Protein AF-X1HYK7-F1 (afdb_monomer_lite)

Sequence (118 aa):
RLSYEIYSFGQDIVINPINPIEPKGSFRREEQFKKEFSSRKKRNKKIELDITVSKQRIILKADPVYASSNIIVFADDYEIFTGSLSRSSVIALSLSNKEGRKVLKEYDRDKHIYGIIK

Structure (mmCIF, N/CA/C/O backbone):
data_AF-X1HYK7-F1
#
_entry.id   AF-X1HYK7-F1
#
loop_
_atom_site.group_PDB
_atom_site.id
_atom_site.type_symbol
_atom_site.label_atom_id
_atom_site.label_alt_id
_atom_site.label_comp_id
_atom_site.label_asym_id
_atom_site.label_entity_id
_atom_site.label_seq_id
_atom_site.pdbx_PDB_ins_code
_atom_site.Cartn_x
_atom_site.Cartn_y
_atom_site.Cartn_z
_atom_site.occupancy
_atom_site.B_iso_or_equiv
_atom_site.auth_seq_id
_atom_site.auth_comp_id
_atom_site.auth_asym_id
_atom_site.auth_atom_id
_atom_site.pdbx_PDB_model_num
ATOM 1 N N . ARG A 1 1 ? 32.395 22.540 -16.039 1.00 51.00 1 ARG A N 1
ATOM 2 C CA . ARG A 1 1 ? 32.999 22.018 -14.786 1.00 51.00 1 ARG A CA 1
ATOM 3 C C . ARG A 1 1 ? 31.837 21.574 -13.905 1.00 51.00 1 ARG A C 1
ATOM 5 O O . ARG A 1 1 ? 30.955 22.391 -13.694 1.00 51.00 1 ARG A O 1
ATOM 12 N N . LEU A 1 2 ? 31.754 20.291 -13.544 1.00 55.03 2 LEU A N 1
ATOM 13 C CA . LEU A 1 2 ? 30.680 19.771 -12.686 1.00 55.03 2 LEU A CA 1
ATOM 14 C C . LEU A 1 2 ? 31.011 20.105 -11.230 1.00 55.03 2 LEU A C 1
ATOM 16 O O . LEU A 1 2 ? 32.154 19.916 -10.811 1.00 55.03 2 LEU A O 1
ATOM 20 N N . SER A 1 3 ? 30.028 20.626 -10.505 1.00 60.69 3 SER A N 1
ATOM 21 C CA . SER A 1 3 ? 30.153 21.053 -9.113 1.00 60.69 3 SER A CA 1
ATOM 22 C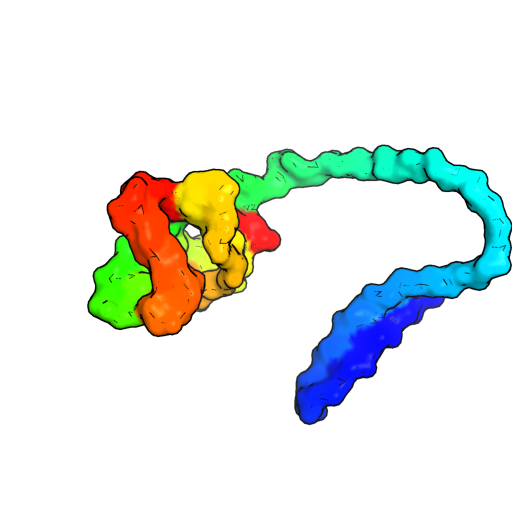 C . SER A 1 3 ? 29.192 20.222 -8.267 1.00 60.69 3 SER A C 1
ATOM 24 O O . SER A 1 3 ? 28.062 19.980 -8.689 1.00 60.69 3 SER A O 1
ATOM 26 N N . TYR A 1 4 ? 29.623 19.797 -7.081 1.00 63.47 4 TYR A N 1
ATOM 27 C CA . TYR A 1 4 ? 28.802 19.008 -6.163 1.00 63.47 4 TYR A CA 1
ATOM 28 C C . TYR A 1 4 ? 28.958 19.538 -4.746 1.00 63.47 4 TYR A C 1
ATOM 30 O O . TYR A 1 4 ? 30.066 19.891 -4.339 1.00 63.47 4 TYR A O 1
ATOM 38 N N . GLU A 1 5 ? 27.856 19.559 -4.007 1.00 65.06 5 GLU A N 1
ATOM 39 C CA . GLU A 1 5 ? 27.879 19.757 -2.565 1.00 65.06 5 GLU A CA 1
ATOM 40 C C . GLU A 1 5 ? 27.766 18.388 -1.892 1.00 65.06 5 GLU A C 1
ATOM 42 O O . GLU A 1 5 ? 26.909 17.574 -2.255 1.00 65.06 5 GLU A O 1
ATOM 47 N N . ILE A 1 6 ? 28.687 18.109 -0.971 1.00 60.16 6 ILE A N 1
ATOM 48 C CA . ILE A 1 6 ? 28.842 16.799 -0.339 1.00 60.16 6 ILE A CA 1
ATOM 49 C C . ILE A 1 6 ? 28.688 16.985 1.165 1.00 60.16 6 ILE A C 1
ATOM 51 O O . ILE A 1 6 ? 29.444 17.738 1.778 1.00 60.16 6 ILE A O 1
ATOM 55 N N . TYR A 1 7 ? 27.738 16.264 1.752 1.00 65.31 7 TYR A N 1
ATOM 56 C CA . TYR A 1 7 ? 27.517 16.232 3.195 1.00 65.31 7 TYR A CA 1
ATOM 57 C C . TYR A 1 7 ? 27.839 14.833 3.728 1.00 65.31 7 TYR A C 1
ATOM 59 O O . TYR A 1 7 ? 27.461 13.830 3.117 1.00 65.31 7 TYR A O 1
ATOM 67 N N . SER A 1 8 ? 28.543 14.774 4.861 1.00 54.25 8 SER A N 1
ATOM 68 C CA . SER A 1 8 ? 28.936 13.528 5.524 1.00 54.25 8 SER A CA 1
ATOM 69 C C . SER A 1 8 ? 28.211 13.385 6.857 1.00 54.25 8 SER A C 1
ATOM 71 O O . SER A 1 8 ? 28.280 14.280 7.703 1.00 54.25 8 SER A O 1
ATOM 73 N N . PHE A 1 9 ? 27.533 12.252 7.042 1.00 59.56 9 PHE A N 1
ATOM 74 C CA . PHE A 1 9 ? 26.811 11.912 8.265 1.00 59.56 9 PHE A CA 1
ATOM 75 C C . PHE A 1 9 ? 27.270 10.533 8.752 1.00 59.56 9 PHE A C 1
ATOM 77 O O . PHE A 1 9 ? 26.665 9.506 8.457 1.00 59.56 9 PHE A O 1
ATOM 84 N N . GLY A 1 10 ? 28.375 10.497 9.499 1.00 72.69 10 GLY A N 1
ATOM 85 C CA . GLY A 1 10 ? 28.951 9.239 9.977 1.00 72.69 10 GLY A CA 1
ATOM 86 C C . GLY A 1 10 ? 29.591 8.434 8.841 1.00 72.69 10 GLY A C 1
ATOM 87 O O . GLY A 1 10 ? 30.595 8.869 8.287 1.00 72.69 10 GLY A O 1
ATOM 88 N N . GLN A 1 11 ? 29.041 7.254 8.525 1.00 61.03 11 GLN A N 1
ATOM 89 C CA . GLN A 1 11 ? 29.521 6.392 7.428 1.00 61.03 11 GLN A CA 1
ATOM 90 C C . GLN A 1 11 ? 28.800 6.639 6.091 1.00 61.03 11 GLN A C 1
ATOM 92 O O . GLN A 1 11 ? 29.218 6.086 5.075 1.00 61.03 11 GLN A O 1
ATOM 97 N N . ASP A 1 12 ? 27.770 7.489 6.071 1.00 35.75 12 ASP A N 1
ATOM 98 C CA . ASP A 1 12 ? 26.959 7.742 4.881 1.00 35.75 12 ASP A CA 1
ATOM 99 C C . ASP A 1 12 ? 27.296 9.093 4.228 1.00 35.75 12 ASP A C 1
ATOM 101 O O . ASP A 1 12 ? 27.482 10.112 4.903 1.00 35.75 12 ASP A O 1
ATOM 105 N N . ILE A 1 13 ? 27.339 9.103 2.890 1.00 52.34 13 ILE A N 1
ATOM 106 C CA . ILE A 1 13 ? 27.609 10.292 2.069 1.00 52.34 13 ILE A CA 1
ATOM 107 C C . ILE A 1 13 ? 26.405 10.576 1.171 1.00 52.34 13 ILE A C 1
ATOM 109 O O . ILE A 1 13 ? 25.951 9.703 0.428 1.00 52.34 13 ILE A O 1
ATOM 113 N N . VAL A 1 14 ? 25.933 11.824 1.190 1.00 56.31 14 VAL A N 1
ATOM 114 C CA . VAL A 1 14 ? 24.881 12.315 0.289 1.00 56.31 14 VAL A CA 1
ATOM 115 C C . VAL A 1 14 ? 25.470 13.365 -0.649 1.00 56.31 14 VAL A C 1
ATOM 117 O O . VAL A 1 14 ? 26.118 14.312 -0.203 1.00 56.31 14 VAL A O 1
ATOM 120 N N . ILE A 1 15 ? 25.235 13.195 -1.954 1.00 59.56 15 ILE A N 1
ATOM 121 C CA . ILE A 1 15 ? 25.736 14.084 -3.009 1.00 59.56 15 ILE A CA 1
ATOM 122 C C . ILE A 1 15 ? 24.548 14.727 -3.719 1.00 59.56 15 ILE A C 1
ATOM 124 O O . ILE A 1 15 ? 23.712 14.023 -4.289 1.00 59.56 15 ILE A O 1
ATOM 128 N N . ASN A 1 16 ? 24.500 16.058 -3.721 1.00 49.59 16 ASN A N 1
ATOM 129 C CA . ASN A 1 16 ? 23.503 16.817 -4.470 1.00 49.59 16 ASN A CA 1
ATOM 130 C C . ASN A 1 16 ? 24.178 17.548 -5.646 1.00 49.59 16 ASN A C 1
ATOM 132 O O . ASN A 1 16 ? 25.161 18.268 -5.428 1.00 49.59 16 ASN A O 1
ATOM 136 N N . PRO A 1 17 ? 23.709 17.379 -6.896 1.00 53.38 17 PRO A N 1
ATOM 137 C CA . PRO A 1 17 ? 24.210 18.169 -8.013 1.00 53.38 17 PRO A CA 1
ATOM 138 C C . PRO A 1 17 ? 23.815 19.638 -7.838 1.00 53.38 17 PRO A C 1
ATOM 140 O O . PRO A 1 17 ? 22.636 19.974 -7.748 1.00 53.38 17 PRO A O 1
ATOM 143 N N . ILE A 1 18 ? 24.808 20.523 -7.837 1.00 52.41 18 ILE A N 1
ATOM 144 C CA . ILE A 1 18 ? 24.590 21.969 -7.862 1.00 52.41 18 ILE A CA 1
ATOM 145 C C . ILE A 1 18 ? 24.851 22.473 -9.278 1.00 52.41 18 ILE A C 1
ATOM 147 O O . ILE A 1 18 ? 25.892 22.190 -9.877 1.00 52.41 18 ILE A O 1
ATOM 151 N N . ASN A 1 19 ? 23.883 23.210 -9.828 1.00 54.84 19 ASN A N 1
ATOM 152 C CA . ASN A 1 19 ? 24.042 23.858 -11.126 1.00 54.84 19 ASN A CA 1
ATOM 153 C C . ASN A 1 19 ? 25.301 24.739 -11.088 1.00 54.84 19 ASN A C 1
ATOM 155 O O . ASN A 1 19 ? 25.490 25.477 -10.116 1.00 54.84 19 ASN A O 1
ATOM 159 N N . PRO A 1 20 ? 26.181 24.664 -12.101 1.00 52.88 20 PRO A N 1
ATOM 160 C CA . PRO A 1 20 ? 27.381 25.480 -12.116 1.00 52.88 20 PRO A CA 1
ATOM 161 C C . PRO A 1 20 ? 26.981 26.957 -12.086 1.00 52.88 20 PRO A C 1
ATOM 163 O O . PRO A 1 20 ? 26.201 27.418 -12.915 1.00 52.88 20 PRO A O 1
ATOM 166 N N . ILE A 1 21 ? 27.502 27.689 -11.102 1.00 54.12 21 ILE A N 1
ATOM 167 C CA . ILE A 1 21 ? 27.317 29.134 -10.999 1.00 54.12 21 ILE A CA 1
ATOM 168 C C . ILE A 1 21 ? 28.159 29.757 -12.114 1.00 54.12 21 ILE A C 1
ATOM 170 O O . ILE A 1 21 ? 29.386 29.817 -12.014 1.00 54.12 21 ILE A O 1
ATOM 174 N N . GLU A 1 22 ? 27.513 30.165 -13.203 1.00 51.00 22 GLU A N 1
ATOM 175 C CA . GLU A 1 22 ? 28.166 30.948 -14.248 1.00 51.00 22 GLU A CA 1
ATOM 176 C C . GLU A 1 22 ? 28.570 32.328 -13.693 1.00 51.00 22 GLU A C 1
ATOM 178 O O . GLU A 1 22 ? 27.835 32.922 -12.893 1.00 51.00 22 GLU A O 1
ATOM 183 N N . PRO A 1 23 ? 29.750 32.855 -14.068 1.00 44.84 23 PRO A N 1
ATOM 184 C CA . PRO A 1 23 ? 30.173 34.178 -13.638 1.00 44.84 23 PRO A CA 1
ATOM 185 C C . PRO A 1 23 ? 29.216 35.239 -14.194 1.00 44.84 23 PRO A C 1
ATOM 187 O O . PRO A 1 23 ? 28.900 35.258 -15.381 1.00 44.84 23 PRO A O 1
ATOM 190 N N . LYS A 1 24 ? 28.756 36.130 -13.307 1.00 49.69 24 LYS A N 1
ATOM 191 C CA . LYS A 1 24 ? 27.840 37.239 -13.600 1.00 49.69 24 LYS A CA 1
ATOM 192 C C . LYS A 1 24 ? 28.339 38.068 -14.789 1.00 49.69 24 LYS A C 1
ATOM 194 O O . LYS A 1 24 ? 29.249 38.878 -14.640 1.00 49.69 24 LYS A O 1
ATOM 199 N N . GLY A 1 25 ? 27.685 37.910 -15.934 1.00 41.25 25 GLY A N 1
ATOM 200 C CA . GLY A 1 25 ? 27.950 38.677 -17.143 1.00 41.25 25 GLY A CA 1
ATOM 201 C C . GLY A 1 25 ? 26.714 38.728 -18.031 1.00 41.25 25 GLY A C 1
ATOM 202 O O . GLY A 1 25 ? 26.548 37.875 -18.882 1.00 41.25 25 GLY A O 1
ATOM 203 N N . SER A 1 26 ? 25.868 39.724 -17.752 1.00 45.97 26 SER A N 1
ATOM 204 C CA . SER A 1 26 ? 24.965 40.449 -18.661 1.00 45.97 26 SER A CA 1
ATOM 205 C C . SER A 1 26 ? 23.975 39.711 -19.598 1.00 45.97 26 SER A C 1
ATOM 207 O O . SER A 1 26 ? 24.263 38.747 -20.288 1.00 45.97 26 SER A O 1
ATOM 209 N N . PHE A 1 27 ? 22.799 40.347 -19.696 1.00 37.91 27 PHE A N 1
ATOM 210 C CA . PHE A 1 27 ? 21.721 40.204 -20.684 1.00 37.91 27 PHE A CA 1
ATOM 211 C C . PHE A 1 27 ? 20.597 39.192 -20.418 1.00 37.91 27 PHE A C 1
ATOM 213 O O . PHE A 1 27 ? 20.690 37.987 -20.616 1.00 37.91 27 PHE A O 1
ATOM 220 N N . ARG A 1 28 ? 19.446 39.782 -20.071 1.00 48.84 28 ARG A N 1
ATOM 221 C CA . ARG A 1 28 ? 18.105 39.237 -20.275 1.00 48.84 28 ARG A CA 1
ATOM 222 C C . ARG A 1 28 ? 17.957 38.689 -21.697 1.00 48.84 28 ARG A C 1
ATOM 224 O O . ARG A 1 28 ? 18.057 39.454 -22.657 1.00 48.84 28 ARG A O 1
ATOM 231 N N . ARG A 1 29 ? 17.544 37.429 -21.806 1.00 39.44 29 ARG A N 1
ATOM 232 C CA . ARG A 1 29 ? 16.557 37.015 -22.803 1.00 39.44 29 ARG A CA 1
ATOM 233 C C . ARG A 1 29 ? 15.803 35.802 -22.273 1.00 39.44 29 ARG A C 1
ATOM 235 O O . ARG A 1 29 ? 16.383 34.750 -22.035 1.00 39.44 29 ARG A O 1
ATOM 242 N N . GLU A 1 30 ? 14.509 35.987 -22.048 1.00 49.22 30 GLU A N 1
ATOM 243 C CA . GLU A 1 30 ? 13.543 34.910 -21.858 1.00 49.22 30 GLU A CA 1
ATOM 244 C C . GLU A 1 30 ? 13.430 34.127 -23.173 1.00 49.22 30 GLU A C 1
ATOM 246 O O . GLU A 1 30 ? 12.498 34.300 -23.952 1.00 49.22 30 GLU A O 1
ATOM 251 N N . GLU A 1 31 ? 14.410 33.276 -23.460 1.00 39.97 31 GLU A N 1
ATOM 252 C CA . GLU A 1 31 ? 14.288 32.273 -24.511 1.00 39.97 31 GLU A CA 1
ATOM 253 C C . GLU A 1 31 ? 13.738 30.993 -23.888 1.00 39.97 31 GLU A C 1
ATOM 255 O O . GLU A 1 31 ? 14.439 30.133 -23.364 1.00 39.97 31 GLU A O 1
ATOM 260 N N . GLN A 1 32 ? 12.406 30.955 -23.893 1.00 44.25 32 GLN A N 1
ATOM 261 C CA . GLN A 1 32 ? 11.562 29.791 -24.132 1.00 44.25 32 GLN A CA 1
ATOM 262 C C . GLN A 1 32 ? 12.348 28.492 -24.389 1.00 44.25 32 GLN A C 1
ATOM 264 O O . GLN A 1 32 ? 12.542 28.083 -25.533 1.00 44.25 32 GLN A O 1
ATOM 269 N N . PHE A 1 33 ? 12.702 27.762 -23.329 1.00 44.81 33 PHE A N 1
ATOM 270 C CA . PHE A 1 33 ? 13.034 26.345 -23.452 1.00 44.81 33 PHE A CA 1
ATOM 271 C C . PHE A 1 33 ? 11.742 25.550 -23.684 1.00 44.81 33 PHE A C 1
ATOM 273 O O . PHE A 1 33 ? 11.284 24.772 -22.849 1.00 44.81 33 PHE A O 1
ATOM 280 N N . LYS A 1 34 ? 11.174 25.701 -24.886 1.00 45.16 34 LYS A N 1
ATOM 281 C CA . LYS A 1 34 ? 10.458 24.619 -25.563 1.00 45.16 34 LYS A CA 1
ATOM 282 C C . LYS A 1 34 ? 11.499 23.565 -25.955 1.00 45.16 34 LYS A C 1
ATOM 284 O O . LYS A 1 34 ? 11.834 23.410 -27.122 1.00 45.16 34 LYS A O 1
ATOM 289 N N . LYS A 1 35 ? 12.035 22.840 -24.971 1.00 41.91 35 LYS A N 1
ATOM 290 C CA . LYS A 1 35 ? 12.575 21.507 -25.235 1.00 41.91 35 LYS A CA 1
ATOM 291 C C . LYS A 1 35 ? 11.439 20.532 -25.012 1.00 41.91 35 LYS A C 1
ATOM 293 O O . LYS A 1 35 ? 11.035 20.240 -23.891 1.00 41.91 35 LYS A O 1
ATOM 298 N N . GLU A 1 36 ? 10.869 20.167 -26.148 1.00 40.03 36 GLU A N 1
ATOM 299 C CA . GLU A 1 36 ? 9.899 19.115 -26.372 1.00 40.03 36 GLU A CA 1
ATOM 300 C C . GLU A 1 36 ? 10.026 17.997 -25.334 1.00 40.03 36 GLU A C 1
ATOM 302 O O . GLU A 1 36 ? 11.004 17.255 -25.289 1.00 40.03 36 GLU A O 1
ATOM 307 N N . PHE A 1 37 ? 8.987 17.853 -24.511 1.00 43.88 37 PHE A N 1
ATOM 308 C CA . PHE A 1 37 ? 8.732 16.654 -23.719 1.00 43.88 37 PHE A CA 1
ATOM 309 C C . PHE A 1 37 ? 8.328 15.496 -24.651 1.00 43.88 37 PHE A C 1
ATOM 311 O O . PHE A 1 37 ? 7.262 14.897 -24.502 1.00 43.88 37 PHE A O 1
ATOM 318 N N . SER A 1 38 ? 9.165 15.157 -25.629 1.00 45.34 38 SER A N 1
ATOM 319 C CA . SER A 1 38 ? 9.001 14.002 -26.511 1.00 45.34 38 SER A CA 1
ATOM 320 C C . SER A 1 38 ? 9.547 12.727 -25.854 1.00 45.34 38 SER A C 1
ATOM 322 O O . SER A 1 38 ? 10.298 11.955 -26.435 1.00 45.34 38 SER A O 1
ATOM 324 N N . SER A 1 39 ? 9.117 12.464 -24.616 1.00 45.66 39 SER A N 1
ATOM 325 C CA . SER A 1 39 ? 9.200 11.129 -24.001 1.00 45.66 39 SER A CA 1
ATOM 326 C C . SER A 1 39 ? 7.971 10.745 -23.160 1.00 45.66 39 SER A C 1
ATOM 328 O O . SER A 1 39 ? 7.867 9.605 -22.708 1.00 45.66 39 SER A O 1
ATOM 330 N N . ARG A 1 40 ? 6.962 11.625 -23.034 1.00 46.41 40 ARG A N 1
ATOM 331 C CA . ARG A 1 40 ? 5.720 11.424 -22.247 1.00 46.41 40 ARG A CA 1
ATOM 332 C C . ARG A 1 40 ? 4.726 10.394 -22.817 1.00 46.41 40 ARG A C 1
ATOM 334 O O . ARG A 1 40 ? 3.533 10.473 -22.547 1.00 46.41 40 ARG A O 1
ATOM 341 N N . LYS A 1 41 ? 5.174 9.421 -23.612 1.00 44.94 41 LYS A N 1
ATOM 342 C CA . LYS A 1 41 ? 4.288 8.397 -24.203 1.00 44.94 41 LYS A CA 1
ATOM 343 C C . LYS A 1 41 ? 4.525 6.970 -23.717 1.00 44.94 41 LYS A C 1
ATOM 345 O O . LYS A 1 41 ? 3.836 6.059 -24.159 1.00 44.94 41 LYS A O 1
ATOM 350 N N . LYS A 1 42 ? 5.430 6.762 -22.761 1.00 52.50 42 LYS A N 1
ATOM 351 C CA . LYS A 1 42 ? 5.562 5.489 -22.043 1.00 52.50 42 LYS A CA 1
ATOM 352 C C . LYS A 1 42 ? 5.737 5.797 -20.561 1.00 52.50 42 LYS A C 1
ATOM 354 O O . LYS A 1 42 ? 6.782 6.344 -20.244 1.00 52.50 42 LYS A O 1
ATOM 359 N N . ARG A 1 43 ? 4.763 5.445 -19.699 1.00 53.94 43 ARG A N 1
ATOM 360 C CA . ARG A 1 43 ? 4.945 4.990 -18.286 1.00 53.94 43 ARG A CA 1
ATOM 361 C C . ARG A 1 43 ? 3.800 5.265 -17.295 1.00 53.94 43 ARG A C 1
ATOM 363 O O . ARG A 1 43 ? 3.939 4.869 -16.150 1.00 53.94 43 ARG A O 1
ATOM 370 N N . ASN A 1 44 ? 2.631 5.770 -17.687 1.00 63.94 44 ASN A N 1
ATOM 371 C CA . ASN A 1 44 ? 1.478 5.791 -16.762 1.00 63.94 44 ASN A CA 1
ATOM 372 C C . ASN A 1 44 ? 0.756 4.433 -16.720 1.00 63.94 44 ASN A C 1
ATOM 374 O O . ASN A 1 44 ? -0.463 4.364 -16.872 1.00 63.94 44 ASN A O 1
ATOM 378 N N . LYS A 1 45 ? 1.502 3.328 -16.585 1.00 84.00 45 LYS A N 1
ATOM 379 C CA . LYS A 1 45 ? 0.872 2.027 -16.355 1.00 84.00 45 LYS A CA 1
ATOM 380 C C . LYS A 1 45 ? 0.426 2.006 -14.897 1.00 84.00 45 LYS A C 1
ATOM 382 O O . LYS A 1 45 ? 1.273 1.997 -14.006 1.00 84.00 45 LYS A O 1
ATOM 387 N N . LY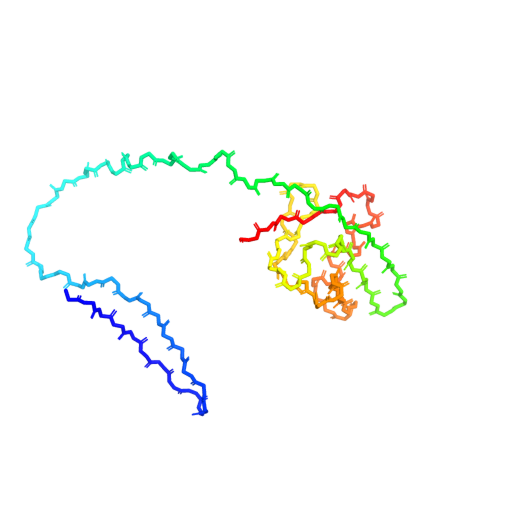S A 1 46 ? -0.890 2.042 -14.681 1.00 93.62 46 LYS A N 1
ATOM 388 C CA . LYS A 1 46 ? -1.475 1.850 -13.355 1.00 93.62 46 LYS A CA 1
ATOM 389 C C . LYS A 1 46 ? -1.159 0.429 -12.888 1.00 93.62 46 LYS A C 1
ATOM 391 O O . LYS A 1 46 ? -1.316 -0.528 -13.646 1.00 93.62 46 LYS A O 1
ATOM 396 N N . ILE A 1 47 ? -0.654 0.328 -11.670 1.00 94.25 47 ILE A N 1
ATOM 397 C CA . ILE A 1 47 ? -0.403 -0.918 -10.961 1.00 94.25 47 ILE A CA 1
ATOM 398 C C . ILE A 1 47 ? -1.594 -1.121 -10.039 1.00 94.25 47 ILE A C 1
ATOM 400 O O . ILE A 1 47 ? -1.809 -0.312 -9.136 1.00 94.25 47 ILE A O 1
ATOM 404 N N . GLU A 1 48 ? -2.366 -2.175 -10.268 1.00 95.69 48 GLU A N 1
ATOM 405 C CA . GLU A 1 48 ? -3.409 -2.573 -9.327 1.00 95.69 48 GLU A CA 1
ATOM 406 C C . GLU A 1 48 ? -2.767 -3.024 -8.013 1.00 95.69 48 GLU A C 1
ATOM 408 O O . GLU A 1 48 ? -1.734 -3.703 -8.009 1.00 95.69 48 GLU A O 1
ATOM 413 N N . LEU A 1 49 ? -3.351 -2.578 -6.902 1.00 95.69 49 LEU A N 1
ATOM 414 C CA . LEU A 1 49 ? -2.885 -2.896 -5.562 1.00 95.69 49 LEU A CA 1
ATOM 415 C C . LEU A 1 49 ? -3.983 -3.651 -4.821 1.00 95.69 49 LEU A C 1
ATOM 417 O O . LEU A 1 49 ? -5.046 -3.099 -4.550 1.00 95.69 49 LEU A O 1
ATOM 421 N N . ASP A 1 50 ? -3.687 -4.883 -4.429 1.00 96.25 50 ASP A N 1
ATOM 422 C CA . ASP A 1 50 ? -4.531 -5.649 -3.525 1.00 96.25 50 ASP A CA 1
ATOM 423 C C . ASP A 1 50 ? -4.343 -5.125 -2.103 1.00 96.25 50 ASP A C 1
ATOM 425 O O . ASP A 1 50 ? -3.221 -5.059 -1.584 1.00 96.25 50 ASP A O 1
ATOM 429 N N . ILE A 1 51 ? -5.449 -4.765 -1.456 1.00 96.19 51 ILE A N 1
ATOM 430 C CA . ILE A 1 51 ? -5.434 -4.163 -0.123 1.00 96.19 51 ILE A CA 1
ATOM 431 C C . ILE A 1 51 ? -5.950 -5.161 0.896 1.00 96.19 51 ILE A C 1
ATOM 433 O O . ILE A 1 51 ? -7.062 -5.668 0.798 1.00 96.19 51 ILE A O 1
ATOM 437 N N . THR A 1 52 ? -5.141 -5.419 1.917 1.00 95.75 52 THR A N 1
ATOM 438 C CA . THR A 1 52 ? -5.553 -6.191 3.089 1.00 95.75 52 THR A CA 1
ATOM 439 C C . THR A 1 52 ? -5.464 -5.318 4.329 1.00 95.75 52 THR A C 1
ATOM 441 O O . THR A 1 52 ? -4.386 -4.845 4.700 1.00 95.75 52 THR A O 1
ATOM 444 N N . VAL A 1 53 ? -6.600 -5.129 4.996 1.00 94.75 53 VAL A N 1
ATOM 445 C CA . VAL A 1 53 ? -6.684 -4.381 6.252 1.00 94.75 53 VAL A CA 1
ATOM 446 C C . VAL A 1 53 ? -6.604 -5.351 7.430 1.00 94.75 53 VAL A C 1
ATOM 448 O O . VAL A 1 53 ? -7.276 -6.376 7.478 1.00 94.75 53 VAL A O 1
ATOM 451 N N . SER A 1 54 ? -5.753 -5.036 8.399 1.00 92.19 54 SER A N 1
ATOM 452 C CA . SER A 1 54 ? -5.637 -5.729 9.684 1.00 92.19 54 SER A CA 1
ATOM 453 C C . SER A 1 54 ? -5.801 -4.726 10.826 1.00 92.19 54 SER A C 1
ATOM 455 O O . SER A 1 54 ? -5.626 -3.527 10.629 1.00 92.19 54 SER A O 1
ATOM 457 N N . LYS A 1 55 ? -6.035 -5.207 12.057 1.00 91.69 55 LYS A N 1
ATOM 458 C CA . LYS A 1 55 ? -6.268 -4.346 13.239 1.00 91.69 55 LYS A CA 1
ATOM 459 C C . LYS A 1 55 ? -5.239 -3.224 13.444 1.00 91.69 55 LYS A C 1
ATOM 461 O O . LYS A 1 55 ? -5.590 -2.181 13.976 1.00 91.69 55 LYS A O 1
ATOM 466 N N . GLN A 1 56 ? -3.973 -3.444 13.082 1.00 94.94 56 GLN A N 1
ATOM 467 C CA . GLN A 1 56 ? -2.877 -2.498 13.343 1.00 94.94 56 GLN A CA 1
ATOM 468 C C . GLN A 1 56 ? -2.183 -1.984 12.076 1.00 94.94 56 GLN A C 1
ATOM 470 O O . GLN A 1 56 ? -1.346 -1.087 12.164 1.00 94.94 56 GLN A O 1
ATOM 475 N N . ARG A 1 57 ? -2.480 -2.548 10.900 1.00 94.81 57 ARG A N 1
ATOM 476 C CA . ARG A 1 57 ? -1.742 -2.252 9.665 1.00 94.81 57 ARG A CA 1
ATOM 477 C C . ARG A 1 57 ? -2.578 -2.478 8.415 1.00 94.81 57 ARG A C 1
ATOM 479 O O . ARG A 1 57 ? -3.489 -3.300 8.425 1.00 94.81 57 ARG A O 1
ATOM 486 N N . ILE A 1 58 ? -2.186 -1.812 7.338 1.00 95.50 58 ILE A N 1
ATOM 487 C CA . ILE A 1 58 ? -2.651 -2.065 5.975 1.00 95.50 58 ILE A CA 1
ATOM 488 C C . ILE A 1 58 ? -1.502 -2.639 5.165 1.00 95.50 58 ILE A C 1
ATOM 490 O O . ILE A 1 58 ? -0.355 -2.210 5.301 1.00 95.50 58 ILE A O 1
ATOM 494 N N . ILE A 1 59 ? -1.820 -3.611 4.325 1.00 97.12 59 ILE A N 1
ATOM 495 C CA . ILE A 1 59 ? -0.891 -4.245 3.404 1.00 97.12 59 ILE A CA 1
ATOM 496 C C . ILE A 1 59 ? -1.369 -3.928 1.991 1.00 97.12 59 ILE A C 1
ATOM 498 O O . ILE A 1 59 ? -2.499 -4.255 1.642 1.00 97.12 59 ILE A O 1
ATOM 502 N N . LEU A 1 60 ? -0.505 -3.286 1.212 1.00 96.75 60 LEU A N 1
ATOM 503 C CA . LEU A 1 60 ? -0.678 -3.043 -0.215 1.00 96.75 60 LEU A CA 1
ATOM 504 C C . LEU A 1 60 ? 0.209 -4.039 -0.956 1.00 96.75 60 LEU A C 1
ATOM 506 O O . LEU A 1 60 ? 1.428 -4.050 -0.746 1.00 96.75 60 LEU A O 1
ATOM 510 N N . LYS A 1 61 ? -0.383 -4.874 -1.802 1.00 97.56 61 LYS A N 1
ATOM 511 C CA . LYS A 1 61 ? 0.336 -5.884 -2.575 1.00 97.56 61 LYS A CA 1
ATOM 512 C C . LYS A 1 61 ? 0.167 -5.618 -4.064 1.00 97.56 61 LYS A C 1
ATOM 514 O O . LYS A 1 61 ? -0.943 -5.429 -4.534 1.00 97.56 61 LYS A O 1
ATOM 519 N N . ALA A 1 62 ? 1.276 -5.610 -4.787 1.00 97.12 62 ALA A N 1
ATOM 520 C CA . ALA A 1 62 ? 1.302 -5.499 -6.239 1.00 97.12 62 ALA A CA 1
ATOM 521 C C . ALA A 1 62 ? 1.673 -6.843 -6.879 1.00 97.12 62 ALA A C 1
ATOM 523 O O . ALA A 1 62 ? 2.130 -7.772 -6.204 1.00 97.12 62 ALA A O 1
ATOM 524 N N . ASP A 1 63 ? 1.554 -6.911 -8.203 1.00 96.25 63 ASP A N 1
ATOM 525 C CA . ASP A 1 63 ? 2.099 -8.017 -8.986 1.00 96.25 63 ASP A CA 1
ATOM 526 C C . ASP A 1 63 ? 3.621 -8.193 -8.721 1.00 96.25 63 ASP A C 1
ATOM 528 O O . ASP A 1 63 ? 4.358 -7.197 -8.619 1.00 96.25 63 ASP A O 1
ATOM 532 N N . PRO A 1 64 ? 4.127 -9.437 -8.595 1.00 96.38 64 PRO A N 1
ATOM 533 C CA . PRO A 1 64 ? 5.554 -9.741 -8.447 1.00 96.38 64 PRO A CA 1
ATOM 534 C C . PRO A 1 64 ? 6.480 -9.068 -9.470 1.00 96.38 64 PRO A C 1
ATOM 536 O O . PRO A 1 64 ? 7.628 -8.770 -9.143 1.00 96.38 64 PRO A O 1
ATOM 539 N N . VAL A 1 65 ? 5.997 -8.769 -10.680 1.00 95.69 65 VAL A N 1
ATOM 540 C CA . VAL A 1 65 ? 6.759 -8.065 -11.730 1.00 95.69 65 VAL A CA 1
ATOM 541 C C . VAL A 1 65 ? 7.229 -6.674 -11.279 1.00 95.69 65 VAL A C 1
ATOM 543 O O . VAL A 1 65 ? 8.216 -6.161 -11.803 1.00 95.69 65 VAL A O 1
ATOM 546 N N . TYR A 1 66 ? 6.571 -6.071 -10.284 1.00 94.56 66 TYR A N 1
ATOM 547 C CA . TYR A 1 66 ? 6.933 -4.763 -9.727 1.00 94.56 66 TYR A CA 1
ATOM 548 C C . TYR A 1 66 ? 7.740 -4.846 -8.421 1.00 94.56 66 TYR A C 1
ATOM 550 O O . TYR A 1 66 ? 7.903 -3.835 -7.732 1.00 94.56 66 TYR A O 1
ATOM 558 N N . ALA A 1 67 ? 8.256 -6.022 -8.054 1.00 94.44 67 ALA A N 1
ATOM 559 C CA . ALA A 1 67 ? 9.070 -6.188 -6.853 1.00 94.44 67 ALA A CA 1
ATOM 560 C C . ALA A 1 67 ? 10.242 -5.195 -6.822 1.00 94.44 67 ALA A C 1
ATOM 562 O O . ALA A 1 67 ? 10.800 -4.829 -7.859 1.00 94.44 67 ALA A O 1
ATOM 563 N N . SER A 1 68 ? 10.612 -4.741 -5.621 1.00 94.25 68 SER A N 1
ATOM 564 C CA . SER A 1 68 ? 11.724 -3.798 -5.412 1.00 94.25 68 SER A CA 1
ATOM 565 C C . SER A 1 68 ? 11.615 -2.462 -6.167 1.00 94.25 68 SER A C 1
ATOM 567 O O . SER A 1 68 ? 12.598 -1.729 -6.259 1.00 94.25 68 SER A O 1
ATOM 569 N N . SER A 1 69 ? 10.436 -2.118 -6.690 1.00 93.25 69 SER A N 1
ATOM 570 C CA . SER A 1 69 ? 10.220 -0.878 -7.438 1.00 93.25 69 SER A CA 1
ATOM 571 C C . SER A 1 69 ? 9.716 0.251 -6.542 1.00 93.25 69 SER A C 1
ATOM 573 O O . SER A 1 69 ? 8.942 0.036 -5.608 1.00 93.25 69 SER A O 1
ATOM 575 N N . ASN A 1 70 ? 10.117 1.481 -6.862 1.00 95.81 70 ASN A N 1
ATOM 576 C CA . ASN A 1 70 ? 9.542 2.677 -6.255 1.00 95.81 70 ASN A CA 1
ATOM 577 C C . ASN A 1 70 ? 8.232 3.026 -6.957 1.00 95.81 70 ASN A C 1
ATOM 579 O O . ASN A 1 70 ? 8.193 3.127 -8.185 1.00 95.81 70 ASN A O 1
ATOM 583 N N . ILE A 1 71 ? 7.180 3.234 -6.172 1.00 94.69 71 ILE A N 1
ATOM 584 C CA . ILE A 1 71 ? 5.857 3.590 -6.668 1.00 94.69 71 ILE A CA 1
ATOM 585 C C . ILE A 1 71 ? 5.313 4.823 -5.953 1.00 94.69 71 ILE A C 1
ATOM 587 O O . ILE A 1 71 ? 5.603 5.082 -4.784 1.00 94.69 71 ILE A O 1
ATOM 591 N N . ILE A 1 72 ? 4.479 5.563 -6.662 1.00 96.12 72 ILE A N 1
ATOM 592 C CA . ILE A 1 72 ? 3.621 6.603 -6.112 1.00 96.12 72 ILE A CA 1
ATOM 593 C C . ILE A 1 72 ? 2.229 5.989 -5.964 1.00 96.12 72 ILE A C 1
ATOM 595 O O . ILE A 1 72 ? 1.716 5.411 -6.923 1.00 96.12 72 ILE A O 1
ATOM 599 N N . VAL A 1 73 ? 1.648 6.067 -4.769 1.00 95.81 73 VAL A N 1
ATOM 600 C CA . VAL A 1 73 ? 0.337 5.488 -4.452 1.00 95.81 73 VAL A CA 1
ATOM 601 C C . VAL A 1 73 ? -0.726 6.576 -4.496 1.00 95.81 73 VAL A C 1
ATOM 603 O O . VAL A 1 73 ? -0.616 7.599 -3.814 1.00 95.81 73 VAL A O 1
ATOM 606 N N . PHE A 1 74 ? -1.776 6.320 -5.267 1.00 96.00 74 PHE A N 1
ATOM 607 C CA . PHE A 1 74 ? -2.909 7.211 -5.478 1.00 96.00 74 PHE A CA 1
ATOM 608 C C . PHE A 1 74 ? -4.198 6.598 -4.928 1.00 96.00 74 PHE A C 1
ATOM 610 O O . PHE A 1 74 ? -4.354 5.379 -4.939 1.00 96.00 74 PHE A O 1
ATOM 617 N N . ALA A 1 75 ? -5.120 7.454 -4.490 1.00 95.25 75 ALA A N 1
ATOM 618 C CA . ALA A 1 75 ? -6.550 7.162 -4.407 1.00 95.25 75 ALA A CA 1
ATOM 619 C C . ALA A 1 75 ? -7.256 8.056 -5.429 1.00 95.25 75 ALA A C 1
ATOM 621 O O . ALA A 1 75 ? -7.250 9.282 -5.277 1.00 95.25 75 ALA A O 1
ATOM 622 N N . ASP A 1 76 ? -7.833 7.452 -6.463 1.00 92.69 76 ASP A N 1
ATOM 623 C CA . ASP A 1 76 ? -8.359 8.141 -7.643 1.00 92.69 76 ASP A CA 1
ATOM 624 C C . ASP A 1 76 ? -7.308 9.099 -8.246 1.00 92.69 76 ASP A C 1
ATOM 626 O O . ASP A 1 76 ? -6.284 8.654 -8.766 1.00 92.69 76 ASP A O 1
ATOM 630 N N . ASP A 1 77 ? -7.517 10.411 -8.141 1.00 90.94 77 ASP A N 1
ATOM 631 C CA . ASP A 1 77 ? -6.611 11.441 -8.666 1.00 90.94 77 ASP A CA 1
ATOM 632 C C . ASP A 1 77 ? -5.698 12.058 -7.591 1.00 90.94 77 ASP A C 1
ATOM 634 O O . ASP A 1 77 ? -4.891 12.944 -7.881 1.00 90.94 77 ASP A O 1
ATOM 638 N N . TYR A 1 78 ? -5.812 11.615 -6.334 1.00 92.56 78 TYR A N 1
ATOM 639 C CA . TYR A 1 78 ? -5.057 12.173 -5.215 1.00 92.56 78 TYR A CA 1
ATOM 640 C C . TYR A 1 78 ? -3.860 11.298 -4.842 1.00 92.56 78 TYR A C 1
ATOM 642 O O . TYR A 1 78 ? -4.018 10.138 -4.456 1.00 92.56 78 TYR A O 1
ATOM 650 N N . GLU A 1 79 ? -2.656 11.873 -4.893 1.00 94.12 79 GLU A N 1
ATOM 651 C CA . GLU A 1 79 ? -1.455 11.225 -4.365 1.00 94.12 79 GLU A CA 1
ATOM 652 C C . GLU A 1 79 ? -1.552 11.108 -2.840 1.00 94.12 79 GLU A C 1
ATOM 654 O O . GLU A 1 79 ? -1.665 12.103 -2.119 1.00 94.12 79 GLU A O 1
ATOM 659 N N . ILE A 1 80 ? -1.464 9.879 -2.333 1.00 94.25 80 ILE A N 1
ATOM 660 C CA . ILE A 1 80 ? -1.459 9.622 -0.894 1.00 94.25 80 ILE A CA 1
ATOM 661 C C . ILE A 1 80 ? -0.033 9.735 -0.354 1.00 94.25 80 ILE A C 1
ATOM 663 O O . ILE A 1 80 ? 0.195 10.455 0.626 1.00 94.25 80 ILE A O 1
ATOM 667 N N . PHE A 1 81 ? 0.894 8.986 -0.962 1.00 95.38 81 PHE A N 1
ATOM 668 C CA . PHE A 1 81 ? 2.307 8.926 -0.590 1.00 95.38 81 PHE A CA 1
ATOM 669 C C . PHE A 1 81 ? 3.155 8.245 -1.680 1.00 95.38 81 PHE A C 1
ATOM 671 O O . PHE A 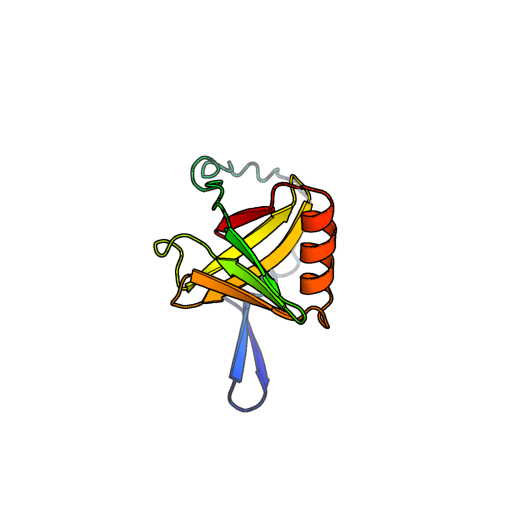1 81 ? 2.640 7.543 -2.548 1.00 95.38 81 PHE A O 1
ATOM 678 N N . THR A 1 82 ? 4.478 8.391 -1.582 1.00 95.62 82 THR A N 1
ATOM 679 C CA . THR A 1 82 ? 5.461 7.627 -2.367 1.00 95.62 82 THR A CA 1
ATOM 680 C C . THR A 1 82 ? 6.122 6.571 -1.482 1.00 95.62 82 THR A C 1
ATOM 682 O O . THR A 1 82 ? 6.519 6.880 -0.357 1.00 95.62 82 THR A O 1
ATOM 685 N N . GLY A 1 83 ? 6.293 5.347 -1.984 1.00 93.12 83 GLY A N 1
ATOM 686 C CA . GLY A 1 83 ? 6.936 4.256 -1.252 1.00 93.12 83 GLY A CA 1
ATOM 687 C C . GLY A 1 83 ? 7.648 3.253 -2.154 1.00 93.12 83 GLY A C 1
ATOM 688 O O . GLY A 1 83 ? 7.606 3.342 -3.379 1.00 93.12 83 GLY A O 1
ATOM 689 N N .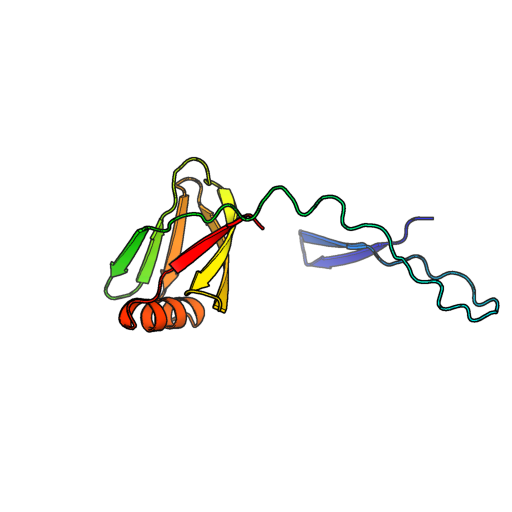 SER A 1 84 ? 8.306 2.281 -1.533 1.00 95.75 84 SER A N 1
ATOM 690 C CA . SER A 1 84 ? 9.041 1.225 -2.234 1.00 95.75 84 SER A CA 1
ATOM 691 C C . SER A 1 84 ? 8.391 -0.123 -1.966 1.00 95.75 84 SER A C 1
ATOM 693 O O . SER A 1 84 ? 8.201 -0.503 -0.810 1.00 95.75 84 SER A O 1
ATOM 695 N N . LEU A 1 85 ? 8.079 -0.867 -3.026 1.00 94.62 85 LEU A N 1
ATOM 696 C CA . LEU A 1 85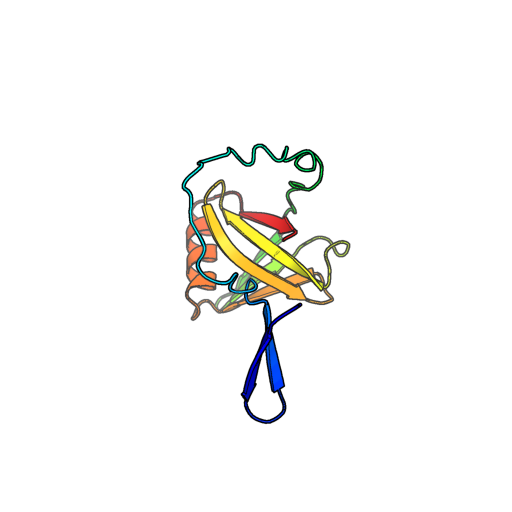 ? 7.660 -2.257 -2.912 1.00 94.62 85 LEU A CA 1
ATOM 697 C C . LEU A 1 85 ? 8.833 -3.098 -2.399 1.00 94.62 85 LEU A C 1
ATOM 699 O O . LEU A 1 85 ? 9.968 -2.960 -2.853 1.00 94.62 85 LEU A O 1
ATOM 703 N N . SER A 1 86 ? 8.563 -3.991 -1.451 1.00 94.88 86 SER A N 1
ATOM 704 C CA . SER A 1 86 ? 9.555 -4.970 -0.997 1.00 94.88 86 SER A CA 1
ATOM 705 C C . SER A 1 86 ? 9.896 -5.989 -2.097 1.00 94.88 86 SER A C 1
ATOM 707 O O . SER A 1 86 ? 9.295 -6.005 -3.173 1.00 94.88 86 SER A O 1
ATOM 709 N N . ARG A 1 87 ? 10.841 -6.898 -1.817 1.00 93.56 87 ARG A N 1
ATOM 710 C CA . ARG A 1 87 ? 11.180 -8.023 -2.715 1.00 93.56 87 ARG A CA 1
ATOM 711 C C . ARG A 1 87 ? 9.992 -8.945 -3.014 1.00 93.56 87 ARG A C 1
ATOM 713 O O . ARG A 1 87 ? 10.005 -9.638 -4.019 1.00 93.56 87 ARG A O 1
ATOM 720 N N . SER A 1 88 ? 8.979 -8.936 -2.151 1.00 94.81 88 SER A N 1
ATOM 721 C CA . SER A 1 88 ? 7.750 -9.715 -2.315 1.00 94.81 88 SER A CA 1
ATOM 722 C C . SER A 1 88 ? 6.596 -8.885 -2.892 1.00 94.81 88 SER A C 1
ATOM 724 O O . SER A 1 88 ? 5.445 -9.291 -2.765 1.00 94.81 88 SER A O 1
ATOM 726 N N . SER A 1 89 ? 6.881 -7.711 -3.469 1.00 95.81 89 SER A N 1
ATOM 727 C CA . SER A 1 89 ? 5.886 -6.760 -3.991 1.00 95.81 89 SER A CA 1
ATOM 728 C C . SER A 1 89 ? 4.870 -6.269 -2.957 1.00 95.81 89 SER A C 1
ATOM 730 O O . SER A 1 89 ? 3.695 -6.082 -3.261 1.00 95.81 89 SER A O 1
ATOM 732 N N . VAL A 1 90 ? 5.313 -6.049 -1.718 1.00 96.56 90 VAL A N 1
ATOM 733 C CA . VAL A 1 90 ? 4.445 -5.597 -0.617 1.00 96.56 90 VAL A CA 1
ATOM 734 C C . VAL A 1 90 ? 4.939 -4.289 -0.010 1.00 96.56 90 VAL A C 1
ATOM 736 O O . VAL A 1 90 ? 6.138 -4.160 0.252 1.00 96.56 90 VAL A O 1
ATOM 739 N N . ILE A 1 91 ? 4.009 -3.379 0.290 1.00 96.62 91 ILE A N 1
ATOM 740 C CA . ILE A 1 91 ? 4.173 -2.254 1.221 1.00 96.62 91 ILE A CA 1
ATOM 741 C C . ILE A 1 91 ? 3.262 -2.503 2.427 1.00 96.62 91 ILE A C 1
ATOM 743 O O . ILE A 1 91 ? 2.062 -2.714 2.273 1.00 96.62 91 ILE A O 1
ATOM 747 N N . ALA A 1 92 ? 3.818 -2.456 3.637 1.00 96.19 92 ALA A N 1
ATOM 748 C CA . ALA A 1 92 ? 3.051 -2.553 4.875 1.00 96.19 92 ALA A CA 1
ATOM 749 C C . ALA A 1 92 ? 3.095 -1.215 5.619 1.00 96.19 92 ALA A C 1
ATOM 751 O O . ALA A 1 92 ? 4.173 -0.703 5.918 1.00 96.19 92 ALA A O 1
ATOM 752 N N . LEU A 1 93 ? 1.927 -0.666 5.943 1.00 94.88 93 LEU A N 1
ATOM 753 C CA . LEU A 1 93 ? 1.780 0.602 6.652 1.00 94.88 93 LEU A CA 1
ATOM 754 C C . LEU A 1 93 ? 1.115 0.367 8.003 1.00 94.88 93 LEU A C 1
ATOM 756 O O . LEU A 1 93 ? 0.032 -0.209 8.075 1.00 94.88 93 LEU A O 1
ATOM 760 N N . SER A 1 94 ? 1.733 0.849 9.079 1.00 95.69 94 SER A N 1
ATOM 761 C CA . SER A 1 94 ? 1.086 0.876 10.394 1.00 95.69 94 SER A CA 1
ATOM 762 C C . SER A 1 94 ? -0.062 1.892 10.415 1.00 95.69 94 SER A C 1
ATOM 764 O O . SER A 1 94 ? 0.083 3.001 9.905 1.00 95.69 94 SER A O 1
ATOM 766 N N . LEU A 1 95 ? -1.171 1.577 11.086 1.00 93.00 95 LEU A N 1
ATOM 767 C CA . LEU A 1 95 ? -2.264 2.532 11.330 1.00 93.00 95 LEU A CA 1
ATOM 768 C C . LEU A 1 95 ? -1.898 3.606 12.374 1.00 93.00 95 LEU A C 1
ATOM 770 O O . LEU A 1 95 ? -2.589 4.618 12.514 1.00 93.00 95 LEU A O 1
ATOM 774 N N . SER A 1 96 ? -0.777 3.447 13.084 1.00 92.69 96 SER A N 1
ATOM 775 C CA . SER A 1 96 ? -0.197 4.529 13.891 1.00 92.69 96 SER A CA 1
ATOM 776 C C . SER A 1 96 ? 0.500 5.598 13.038 1.00 92.69 96 SE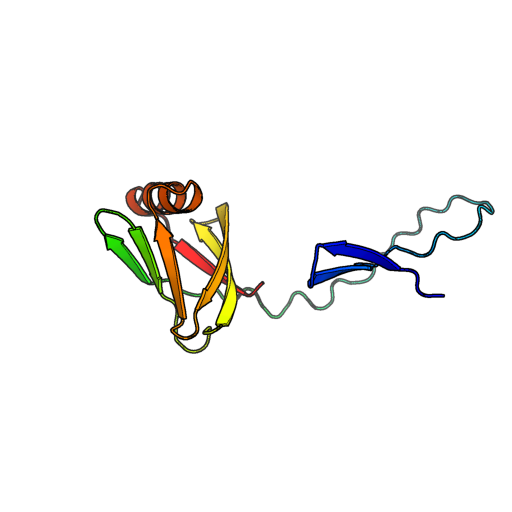R A C 1
ATOM 778 O O . SER A 1 96 ? 0.680 6.729 13.496 1.00 92.69 96 SER A O 1
ATOM 780 N N . ASN A 1 97 ? 0.830 5.286 11.784 1.00 92.56 97 ASN A N 1
ATOM 781 C CA . ASN A 1 97 ? 1.458 6.200 10.840 1.00 92.56 97 ASN A CA 1
ATOM 782 C C . ASN A 1 97 ? 0.392 7.004 10.047 1.00 92.56 97 ASN A C 1
ATOM 784 O O . ASN A 1 97 ? -0.738 6.552 9.836 1.00 92.56 97 ASN A O 1
ATOM 788 N N . LYS A 1 98 ? 0.733 8.240 9.649 1.00 93.25 98 LYS A N 1
ATOM 789 C CA . LYS A 1 98 ? -0.185 9.172 8.970 1.00 93.25 98 LYS A CA 1
ATOM 790 C C . LYS A 1 98 ? -0.625 8.643 7.605 1.00 93.25 98 LYS A C 1
ATOM 792 O O . LYS A 1 98 ? -1.807 8.728 7.281 1.00 93.25 98 LYS A O 1
ATOM 797 N N . GLU A 1 99 ? 0.306 8.109 6.828 1.00 92.81 99 GLU A N 1
ATOM 798 C CA . GLU A 1 99 ? 0.081 7.532 5.505 1.00 92.81 99 GLU A CA 1
ATOM 799 C C . GLU A 1 99 ? -0.821 6.299 5.614 1.00 92.81 99 GLU A C 1
ATOM 801 O O . GLU A 1 99 ? -1.826 6.226 4.912 1.00 92.81 99 GLU A O 1
ATOM 806 N N . GLY A 1 100 ? -0.556 5.405 6.574 1.00 93.88 100 GLY A N 1
ATOM 807 C CA . GLY A 1 100 ? -1.419 4.252 6.856 1.00 93.88 100 GLY A CA 1
ATOM 808 C C . GLY A 1 100 ? -2.867 4.655 7.157 1.00 93.88 100 GLY A C 1
ATOM 809 O O . GLY A 1 100 ? -3.795 4.113 6.561 1.00 93.88 100 GLY A O 1
ATOM 810 N N . ARG A 1 101 ? -3.082 5.671 8.007 1.00 96.06 101 ARG A N 1
ATOM 811 C CA . ARG A 1 101 ? -4.438 6.194 8.276 1.00 96.06 101 ARG A CA 1
ATOM 812 C C . ARG A 1 101 ? -5.103 6.820 7.056 1.00 96.06 101 ARG A C 1
ATOM 814 O O . ARG A 1 101 ? -6.313 6.690 6.904 1.00 96.06 101 ARG A O 1
ATOM 821 N N . LYS A 1 102 ? -4.345 7.524 6.210 1.00 95.25 102 LYS A N 1
ATOM 822 C CA . LYS A 1 102 ? -4.888 8.101 4.972 1.00 95.25 102 LYS A CA 1
ATOM 823 C C . LYS A 1 102 ? -5.352 7.007 4.017 1.00 95.25 102 LYS A C 1
ATOM 825 O O . LYS A 1 102 ? -6.462 7.105 3.513 1.00 95.25 102 LYS A O 1
ATOM 830 N N . VAL A 1 103 ? -4.534 5.973 3.813 1.00 94.81 103 VAL A N 1
ATOM 831 C CA . VAL A 1 103 ? -4.902 4.829 2.970 1.00 94.81 103 VAL A CA 1
ATOM 832 C C . VAL A 1 103 ? -6.172 4.167 3.500 1.00 94.81 103 VAL A C 1
ATOM 834 O O . VAL A 1 103 ? -7.090 3.964 2.717 1.00 94.81 103 VAL A O 1
ATOM 837 N N . LEU A 1 104 ? -6.271 3.919 4.815 1.00 96.31 104 LEU A N 1
ATOM 838 C CA . LEU A 1 104 ? -7.485 3.350 5.418 1.00 96.31 104 LEU A CA 1
ATOM 839 C C . LEU A 1 104 ? -8.715 4.207 5.130 1.00 96.31 104 LEU A C 1
ATOM 841 O O . LEU A 1 104 ? -9.726 3.712 4.656 1.00 96.31 104 LEU A O 1
ATOM 845 N N . LYS A 1 105 ? -8.603 5.512 5.378 1.00 96.88 105 LYS A N 1
ATOM 846 C CA . LYS A 1 105 ? -9.703 6.457 5.199 1.00 96.88 105 LYS A CA 1
ATOM 847 C C . LYS A 1 105 ? -10.211 6.495 3.759 1.00 96.88 105 LYS A C 1
ATOM 849 O O . LYS A 1 105 ? -11.413 6.612 3.556 1.00 96.88 105 LYS A O 1
ATOM 854 N N . GLU A 1 106 ? -9.314 6.487 2.774 1.00 96.31 106 GLU A N 1
ATOM 855 C CA . GLU A 1 106 ? -9.722 6.500 1.366 1.00 96.31 106 GLU A CA 1
ATOM 856 C C . GLU A 1 106 ? -10.227 5.121 0.907 1.00 96.31 106 GLU A C 1
ATOM 858 O O . GLU A 1 106 ? -11.166 5.068 0.121 1.00 96.31 106 GLU A O 1
ATOM 863 N N . TYR A 1 107 ? -9.696 4.026 1.461 1.00 94.12 107 TYR A N 1
ATOM 864 C CA . TYR A 1 107 ? -10.217 2.672 1.245 1.00 94.12 107 TYR A CA 1
ATOM 865 C C . TYR A 1 107 ? -11.646 2.503 1.788 1.00 94.12 107 TYR A C 1
ATOM 867 O O . TYR A 1 107 ? -12.518 2.033 1.069 1.00 94.12 107 TYR A O 1
ATOM 875 N N . ASP A 1 108 ? -11.926 2.979 3.007 1.00 95.56 108 ASP A N 1
ATOM 876 C CA . ASP A 1 108 ? -13.268 2.945 3.620 1.00 95.56 108 ASP A CA 1
ATOM 877 C C . ASP A 1 108 ? -14.299 3.799 2.854 1.00 95.56 108 ASP A C 1
ATOM 879 O O . ASP A 1 108 ? -15.507 3.648 3.034 1.00 95.56 108 ASP A O 1
ATOM 883 N N . ARG A 1 109 ? -13.830 4.720 2.003 1.00 96.19 109 ARG A N 1
ATOM 884 C CA . ARG A 1 109 ? -14.654 5.538 1.098 1.00 96.19 109 ARG A CA 1
ATOM 885 C C . ARG A 1 109 ? -14.876 4.883 -0.265 1.00 96.19 109 ARG A C 1
ATOM 887 O O . ARG A 1 109 ? -15.394 5.554 -1.152 1.00 96.19 109 ARG A O 1
ATOM 894 N N . ASP A 1 110 ? -14.460 3.629 -0.421 1.00 94.94 110 ASP A N 1
ATOM 895 C CA . ASP A 1 110 ? -14.553 2.853 -1.660 1.00 94.94 110 ASP A CA 1
ATOM 896 C C . ASP A 1 110 ? -13.835 3.519 -2.847 1.00 94.94 110 ASP A C 1
ATOM 898 O O . ASP A 1 110 ? -14.259 3.443 -3.999 1.00 94.94 110 ASP A O 1
ATOM 902 N N . LYS A 1 111 ? -12.734 4.228 -2.566 1.00 95.25 111 LYS A N 1
ATOM 903 C CA . LYS A 1 111 ? -11.920 4.834 -3.622 1.00 95.25 111 LYS A CA 1
ATOM 904 C C . LYS A 1 111 ? -11.005 3.822 -4.277 1.00 95.25 111 LYS A C 1
ATOM 906 O O . LYS A 1 111 ? -10.477 2.915 -3.629 1.00 95.25 111 LYS A O 1
ATOM 911 N N . HIS A 1 112 ? -10.717 4.052 -5.553 1.00 94.94 112 HIS A N 1
ATOM 912 C CA . HIS A 1 112 ? -9.817 3.191 -6.293 1.00 94.94 112 HIS A CA 1
ATOM 913 C C . HIS A 1 112 ? -8.360 3.522 -5.956 1.00 94.94 112 HIS A C 1
ATOM 915 O O . HIS A 1 112 ? -7.839 4.579 -6.323 1.00 94.94 112 HIS A O 1
ATOM 921 N N . ILE A 1 113 ? -7.686 2.604 -5.264 1.00 95.88 113 ILE A N 1
ATOM 922 C CA . ILE A 1 113 ? -6.286 2.759 -4.868 1.00 95.88 113 ILE A CA 1
ATOM 923 C C . ILE A 1 113 ? -5.380 2.003 -5.843 1.00 95.88 113 ILE A C 1
ATOM 925 O O . ILE A 1 113 ? -5.551 0.808 -6.069 1.00 95.88 113 ILE A O 1
ATOM 929 N N . TYR A 1 114 ? -4.387 2.697 -6.398 1.00 97.00 114 TYR A N 1
ATOM 930 C CA . TYR A 1 114 ? -3.447 2.131 -7.370 1.00 97.00 114 TYR A CA 1
ATOM 931 C C . TYR A 1 114 ? -2.057 2.769 -7.261 1.00 97.00 114 TYR A C 1
ATOM 933 O O . TYR A 1 114 ? -1.874 3.830 -6.661 1.00 97.00 114 TYR A O 1
ATOM 941 N N . GLY A 1 115 ? -1.059 2.108 -7.845 1.00 95.62 115 GLY A N 1
ATOM 942 C CA . GLY A 1 115 ? 0.322 2.580 -7.915 1.00 95.62 115 GLY A CA 1
ATOM 943 C C . GLY A 1 115 ? 0.730 3.055 -9.311 1.00 95.62 115 GLY A C 1
ATOM 944 O O . GLY A 1 115 ? 0.192 2.600 -10.319 1.00 95.62 115 GLY A O 1
ATOM 945 N N . ILE A 1 116 ? 1.729 3.930 -9.390 1.00 95.25 116 ILE A N 1
ATOM 946 C CA . ILE A 1 116 ? 2.454 4.272 -10.625 1.00 95.25 116 ILE A CA 1
ATOM 947 C C . ILE A 1 116 ? 3.956 4.163 -10.348 1.00 95.25 116 ILE A C 1
ATOM 949 O O . ILE A 1 116 ? 4.411 4.627 -9.306 1.00 95.25 116 ILE A O 1
ATOM 953 N N . ILE A 1 117 ? 4.733 3.571 -11.264 1.00 93.00 117 ILE A N 1
ATOM 954 C CA . ILE A 1 117 ? 6.203 3.531 -11.154 1.00 93.00 117 ILE A CA 1
ATOM 955 C C . ILE A 1 117 ? 6.765 4.955 -11.171 1.00 93.00 117 ILE A C 1
ATOM 957 O O . ILE A 1 117 ? 6.446 5.731 -12.074 1.00 93.00 117 ILE A O 1
ATOM 961 N N . LYS A 1 118 ? 7.610 5.264 -10.185 1.00 85.56 118 LYS A N 1
ATOM 962 C CA . LYS A 1 118 ? 8.310 6.547 -10.083 1.00 85.56 118 LYS A CA 1
ATOM 963 C C . LYS A 1 118 ? 9.425 6.696 -11.121 1.00 85.56 118 LYS A C 1
ATOM 965 O O . LYS A 1 118 ? 10.105 5.689 -11.424 1.00 85.56 118 LYS A O 1
#

Organism: NCBI:txid412755

Secondary structure (DSSP, 8-state):
--EEEEEEETTEEEEEEEPP-----------------TTTTS---EEE-EEEEETTEEEEE--GGGTT-EEEEEETTEEEEEEE--TTSEEEEETTSHHHHHHHHHHTTT--EEEEE-

Foldseek 3Di:
DWDWDWDDDPPDIDIDTDDDDDPDDDDDDPPDPPPDPVPPPDFQPWWAWDWDDDPFKIKTATPLVQAQFWKFKDFAPHTLGIDTQHNRRMDMGTCVDPSRVVVVVSVVVVTRMTITTD

pLDDT: mean 78.46, std 21.73, range [35.75, 97.56]

Radius of gyration: 20.48 Å; chains: 1; bounding box: 48×50×40 Å